Protein AF-A0A0D0DTJ0-F1 (afdb_monomer_lite)

pLDDT: mean 71.29, std 16.12, range [38.97, 93.56]

Organism: NCBI:txid930991

Foldseek 3Di:
DDFDWDADPVVRDTDTDDDPPDCCPPHHGDFQKDWDWDQDPVRDTDIFIWTWPDWDWDDDPNDIDIDTDTHTPPDPPDDPPPPDPDD

Radius of gyration: 20.76 Å; chains: 1; bounding box: 40×37×61 Å

Structure (mmCIF, N/CA/C/O backbone):
data_AF-A0A0D0DTJ0-F1
#
_entry.id   AF-A0A0D0DTJ0-F1
#
loop_
_atom_site.group_PDB
_atom_site.id
_atom_site.type_symbol
_atom_site.label_atom_id
_atom_site.label_alt_id
_atom_site.label_comp_id
_atom_site.label_asym_id
_atom_site.label_entity_id
_atom_site.label_seq_id
_atom_site.pdbx_PDB_ins_code
_atom_site.Cartn_x
_atom_site.Cartn_y
_atom_site.Cartn_z
_atom_site.occupancy
_atom_site.B_iso_or_equiv
_atom_site.auth_seq_id
_atom_site.auth_comp_id
_atom_site.auth_asym_id
_atom_site.auth_atom_id
_atom_site.pdbx_PDB_model_num
ATOM 1 N N . TYR A 1 1 ? -16.733 -0.091 11.381 1.00 63.81 1 TYR A N 1
ATOM 2 C CA . TYR A 1 1 ? -15.483 -0.584 11.996 1.00 63.81 1 TYR A CA 1
ATOM 3 C C . TYR A 1 1 ? -15.838 -1.686 12.965 1.00 63.81 1 TYR A C 1
ATOM 5 O O . TYR A 1 1 ? -16.940 -1.648 13.499 1.00 63.81 1 TYR A O 1
ATOM 13 N N . LEU A 1 2 ? -14.947 -2.652 13.181 1.00 56.50 2 LEU A N 1
ATOM 14 C CA . LEU A 1 2 ? -15.197 -3.747 14.109 1.00 56.50 2 LEU A CA 1
ATOM 15 C C . LEU A 1 2 ? -14.329 -3.549 15.352 1.00 56.50 2 LEU A C 1
ATOM 17 O O . LEU A 1 2 ? -13.102 -3.595 15.290 1.00 56.50 2 LEU A O 1
ATOM 21 N N . LYS A 1 3 ? -14.971 -3.294 16.490 1.00 70.50 3 LYS A N 1
ATOM 22 C CA . LYS A 1 3 ? -14.295 -3.252 17.786 1.00 70.50 3 LYS A CA 1
ATOM 23 C C . LYS A 1 3 ? -14.262 -4.673 18.337 1.00 70.50 3 LYS A C 1
ATOM 25 O O . LYS A 1 3 ? -15.280 -5.164 18.815 1.00 70.50 3 LYS A O 1
ATOM 30 N N . VAL A 1 4 ? -13.111 -5.330 18.251 1.00 71.19 4 VAL A N 1
ATOM 31 C CA . VAL A 1 4 ? -12.923 -6.683 18.778 1.00 71.19 4 VAL A CA 1
ATOM 32 C C . VAL A 1 4 ? -12.187 -6.595 20.099 1.00 71.19 4 VAL A C 1
ATOM 34 O O . VAL A 1 4 ? -11.103 -6.026 20.187 1.00 71.19 4 VAL A O 1
ATOM 37 N N . ASN A 1 5 ? -12.765 -7.185 21.135 1.00 76.19 5 ASN A N 1
ATOM 38 C CA . ASN A 1 5 ? -12.068 -7.375 22.394 1.00 76.19 5 ASN A CA 1
ATOM 39 C C . ASN A 1 5 ? -11.511 -8.793 22.418 1.00 76.19 5 ASN A C 1
ATOM 41 O O . ASN A 1 5 ? -12.269 -9.757 22.365 1.00 76.19 5 ASN A O 1
ATOM 45 N N . TYR A 1 6 ? -10.193 -8.913 22.503 1.00 75.56 6 TYR A N 1
ATOM 46 C CA . TYR A 1 6 ? -9.528 -10.185 22.722 1.00 75.56 6 TYR A CA 1
ATOM 47 C C . TYR A 1 6 ? -9.093 -10.283 24.179 1.00 75.56 6 TYR A C 1
ATOM 49 O O . TYR A 1 6 ? -8.494 -9.355 24.722 1.00 75.56 6 TYR A O 1
ATOM 57 N N . LYS A 1 7 ? -9.383 -11.415 24.817 1.00 76.69 7 LYS A N 1
ATOM 58 C CA . LYS A 1 7 ? -8.925 -11.714 26.172 1.00 76.69 7 LYS A CA 1
ATOM 59 C C . LYS A 1 7 ? -7.893 -12.829 26.095 1.00 76.69 7 LYS A C 1
ATOM 61 O O . LYS A 1 7 ? -8.210 -13.927 25.651 1.00 76.69 7 LYS A O 1
ATOM 66 N N . SER A 1 8 ? -6.667 -12.553 26.531 1.00 72.69 8 SER A N 1
A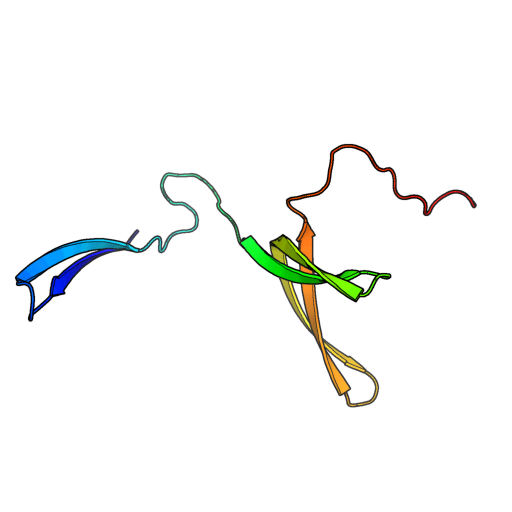TOM 67 C CA . SER A 1 8 ? -5.649 -13.600 26.647 1.00 72.69 8 SER A CA 1
ATOM 68 C C . SER A 1 8 ? -6.010 -14.536 27.799 1.00 72.69 8 SER A C 1
ATOM 70 O O . SER A 1 8 ? -6.226 -14.066 28.910 1.00 72.69 8 SER A O 1
ATOM 72 N N . THR A 1 9 ? -6.054 -15.847 27.574 1.00 81.00 9 THR A N 1
ATOM 73 C CA . THR A 1 9 ? -6.297 -16.843 28.636 1.00 81.00 9 THR A CA 1
ATOM 74 C C . THR A 1 9 ? -5.077 -17.077 29.529 1.00 81.00 9 THR A C 1
ATOM 76 O O . THR A 1 9 ? -5.206 -17.655 30.602 1.00 81.00 9 THR A O 1
ATOM 79 N N . ILE A 1 10 ? -3.901 -16.600 29.110 1.00 78.06 10 ILE A N 1
ATOM 80 C CA . ILE A 1 10 ? -2.642 -16.736 29.853 1.00 78.06 10 ILE A CA 1
ATOM 81 C C . ILE A 1 10 ? -2.433 -15.524 30.765 1.00 78.06 10 ILE A C 1
ATOM 83 O O . ILE A 1 10 ? -2.142 -15.671 31.947 1.00 78.06 10 ILE A O 1
ATOM 87 N N . THR A 1 11 ? -2.602 -14.307 30.235 1.00 84.44 11 THR A N 1
ATOM 88 C CA . THR A 1 11 ? -2.369 -13.067 31.001 1.00 84.44 11 THR A CA 1
ATOM 89 C C . THR A 1 11 ? -3.649 -12.451 31.558 1.00 84.44 11 THR A C 1
ATOM 91 O O . THR A 1 11 ? -3.570 -11.476 32.301 1.00 84.44 11 THR A O 1
ATOM 94 N N . TRP A 1 12 ? -4.822 -12.970 31.173 1.00 80.75 12 TRP A N 1
ATOM 95 C CA . TRP A 1 12 ? -6.163 -12.469 31.519 1.00 80.75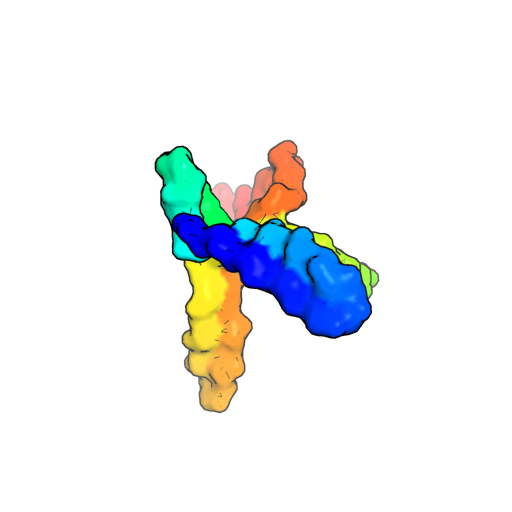 12 TRP A CA 1
ATOM 96 C C . TRP A 1 12 ? -6.422 -10.997 31.168 1.00 80.75 12 TRP A C 1
ATOM 98 O O . TRP A 1 12 ? -7.470 -10.446 31.511 1.00 80.75 12 TRP A O 1
ATOM 108 N N . LYS A 1 13 ? -5.506 -10.371 30.420 1.00 80.25 13 LYS A N 1
ATOM 109 C CA . LYS A 1 13 ? -5.620 -8.994 29.948 1.00 80.2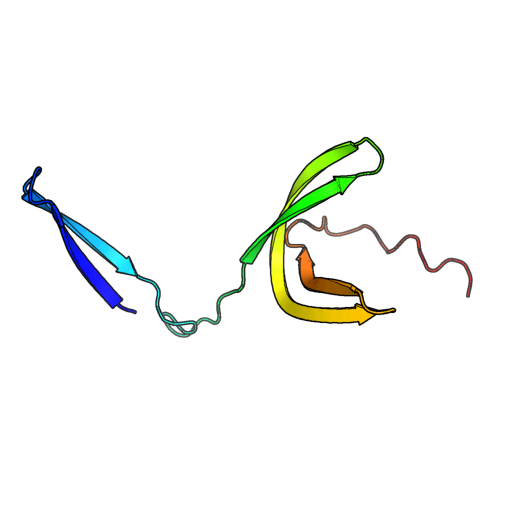5 13 LYS A CA 1
ATOM 110 C C . LYS A 1 13 ? -6.592 -8.915 28.777 1.00 80.25 13 LYS A C 1
ATOM 112 O O . LYS A 1 13 ? -6.556 -9.744 27.864 1.00 80.25 13 LYS A O 1
ATOM 117 N N . LEU A 1 14 ? -7.432 -7.886 28.815 1.00 76.94 14 LEU A N 1
ATOM 118 C CA . LEU A 1 14 ? -8.320 -7.518 27.723 1.00 76.94 14 LEU A CA 1
ATOM 119 C C . LEU A 1 14 ? -7.592 -6.528 26.810 1.00 76.94 14 LEU A C 1
ATOM 121 O O . LEU A 1 14 ? -7.226 -5.437 27.241 1.00 76.94 14 LEU A O 1
ATOM 125 N N . ALA A 1 15 ? -7.386 -6.916 25.559 1.00 71.75 15 ALA A N 1
ATOM 126 C CA . ALA A 1 15 ? -6.869 -6.053 24.514 1.00 71.75 15 ALA A CA 1
ATOM 127 C C . ALA A 1 15 ? -8.008 -5.729 23.549 1.00 71.75 15 ALA A C 1
ATOM 129 O O . ALA A 1 15 ? -8.588 -6.615 22.920 1.00 71.75 15 ALA A O 1
ATOM 130 N N . THR A 1 16 ? -8.340 -4.450 23.431 1.00 71.56 16 THR A N 1
ATOM 131 C CA . THR A 1 16 ? -9.295 -3.989 22.429 1.00 71.56 16 THR A CA 1
ATOM 132 C C . THR A 1 16 ? -8.550 -3.675 21.146 1.00 71.56 16 THR A C 1
ATOM 134 O O . THR A 1 16 ? -7.793 -2.708 21.082 1.00 71.56 16 THR A O 1
ATOM 137 N N . ASN A 1 17 ? -8.790 -4.479 20.117 1.00 62.84 17 ASN A N 1
ATOM 138 C CA . ASN A 1 17 ? -8.323 -4.197 18.777 1.00 62.84 17 A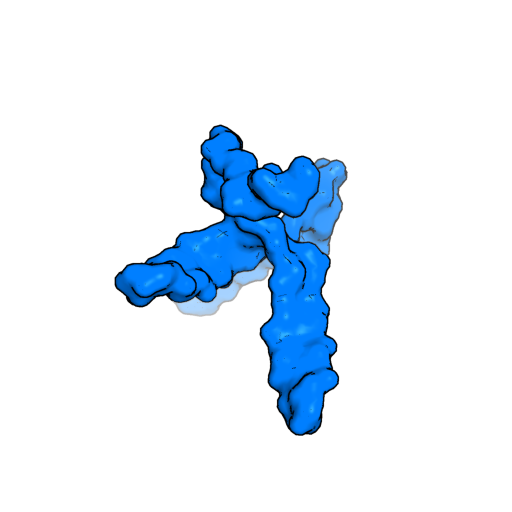SN A CA 1
ATOM 139 C C . ASN A 1 17 ? -9.459 -3.577 17.959 1.00 62.84 17 ASN A C 1
ATOM 141 O O . ASN A 1 17 ? -10.533 -4.155 17.781 1.00 62.84 17 ASN A O 1
ATOM 145 N N . TYR A 1 18 ? -9.216 -2.372 17.461 1.00 63.25 18 TYR A N 1
ATOM 146 C CA . TYR A 1 18 ? -10.113 -1.717 16.525 1.00 63.25 18 TYR A CA 1
ATOM 147 C C . TYR A 1 18 ? -9.709 -2.152 15.122 1.00 63.25 18 TYR A C 1
ATOM 149 O O . TYR A 1 18 ? -8.888 -1.506 14.472 1.00 63.25 18 TYR A O 1
ATOM 157 N N . LEU A 1 19 ? -10.280 -3.265 14.663 1.00 59.09 19 LEU A N 1
ATOM 158 C CA . LEU A 1 19 ? -10.077 -3.735 13.302 1.00 59.09 19 LEU A CA 1
ATOM 159 C C . LEU A 1 19 ? -10.821 -2.788 12.345 1.00 59.09 19 LEU A C 1
ATOM 161 O O . LEU A 1 19 ? -12.043 -2.586 12.404 1.00 59.09 19 LEU A O 1
ATOM 165 N N . ARG A 1 20 ? -10.037 -2.121 11.496 1.00 59.72 20 ARG A N 1
ATOM 166 C CA . ARG A 1 20 ? -10.456 -0.996 10.649 1.00 59.72 20 ARG A CA 1
ATOM 167 C C . ARG A 1 20 ? -11.098 -1.502 9.354 1.00 59.72 20 ARG A C 1
ATOM 169 O O . ARG A 1 20 ? -10.552 -1.358 8.274 1.00 59.72 20 ARG A O 1
ATOM 176 N N . CYS A 1 21 ? -12.272 -2.116 9.479 1.00 51.81 21 CYS A N 1
ATOM 177 C CA . CYS A 1 21 ? -12.967 -2.811 8.386 1.00 51.81 21 CYS A CA 1
ATOM 178 C C . CYS A 1 21 ? -13.846 -1.907 7.483 1.00 51.81 21 CYS A C 1
ATOM 180 O O . CYS A 1 21 ? -14.836 -2.392 6.950 1.00 51.81 21 CYS A O 1
ATOM 182 N N . ASN A 1 22 ? -13.592 -0.594 7.367 1.00 52.38 22 ASN A N 1
ATOM 183 C CA . ASN A 1 22 ? -14.404 0.297 6.514 1.00 52.38 22 ASN A CA 1
ATOM 184 C C . ASN A 1 22 ? -13.531 1.366 5.826 1.00 52.38 22 ASN A C 1
ATOM 186 O O . ASN A 1 22 ? -12.875 2.131 6.527 1.00 52.38 22 ASN A O 1
ATOM 190 N N . GLN A 1 23 ? -13.582 1.452 4.488 1.00 53.09 23 GLN A N 1
ATOM 191 C CA . GLN A 1 23 ? -12.935 2.501 3.674 1.00 53.09 23 GLN A CA 1
ATOM 192 C C . GLN A 1 23 ? -13.496 3.909 3.920 1.00 53.09 23 GLN A C 1
ATOM 194 O O . GLN A 1 23 ? -12.866 4.886 3.535 1.00 53.09 23 GLN A O 1
ATOM 199 N N . ASN A 1 24 ? -14.667 4.012 4.552 1.00 53.59 24 ASN A N 1
ATOM 200 C CA . ASN A 1 24 ? -15.294 5.251 4.993 1.00 53.59 24 ASN A CA 1
ATOM 201 C C . ASN A 1 24 ? -15.363 5.296 6.530 1.00 53.59 24 ASN A C 1
ATOM 203 O O . ASN A 1 24 ? -16.422 5.465 7.142 1.00 53.59 24 ASN A O 1
ATOM 207 N N . PHE A 1 25 ? -14.228 5.050 7.183 1.00 55.50 25 PHE A N 1
ATOM 208 C CA . PHE A 1 25 ? -14.098 5.189 8.629 1.00 55.50 25 PHE A CA 1
ATOM 209 C C . PHE A 1 25 ? -14.211 6.679 8.988 1.00 55.50 25 PHE A C 1
ATOM 211 O O . PHE A 1 25 ? -13.279 7.442 8.774 1.00 55.50 25 PHE A O 1
ATOM 218 N N . HIS A 1 26 ? -15.379 7.097 9.491 1.00 56.09 26 HIS A N 1
ATOM 219 C CA . HIS A 1 26 ? -15.722 8.500 9.781 1.00 56.09 26 HIS A CA 1
ATOM 220 C C . HIS A 1 26 ? -15.797 9.435 8.556 1.00 56.09 26 HIS A C 1
ATOM 222 O O . HIS A 1 26 ? -15.428 10.601 8.658 1.00 56.09 26 HIS A O 1
ATOM 228 N N . GLY A 1 27 ? -16.285 8.969 7.400 1.00 54.56 27 GLY A N 1
ATOM 229 C CA . GLY A 1 27 ? -16.543 9.871 6.262 1.00 54.56 27 GLY A CA 1
ATOM 230 C C . GLY A 1 27 ? -15.316 10.209 5.401 1.00 54.56 27 GLY A C 1
ATOM 231 O O . GLY A 1 27 ? -15.402 11.090 4.552 1.00 54.56 27 GLY A O 1
ATOM 232 N N . HIS A 1 28 ? -14.186 9.530 5.615 1.00 49.97 28 HIS A N 1
ATOM 233 C CA . HIS A 1 28 ? -12.931 9.787 4.911 1.00 49.97 28 HIS A CA 1
ATOM 234 C C . HIS A 1 28 ? -12.486 8.548 4.115 1.00 49.97 28 HIS A C 1
ATOM 236 O O . HIS A 1 28 ? -12.322 7.480 4.701 1.00 49.97 28 HIS A O 1
ATOM 242 N N . LYS A 1 29 ? -12.275 8.704 2.795 1.00 55.44 29 LYS A N 1
ATOM 243 C CA . LYS A 1 29 ? -11.708 7.684 1.883 1.00 55.44 29 LYS A CA 1
ATOM 244 C C . LYS A 1 29 ? -10.253 7.391 2.243 1.00 55.44 29 LYS A C 1
ATOM 246 O O . LYS A 1 29 ? -9.471 8.328 2.190 1.00 55.44 29 LYS A O 1
ATOM 251 N N . HIS A 1 30 ? -9.862 6.145 2.508 1.00 60.88 30 HIS A N 1
ATOM 252 C CA . HIS A 1 30 ? -8.445 5.793 2.727 1.00 60.88 30 HIS A CA 1
ATOM 253 C C . HIS A 1 30 ? -8.161 4.300 2.459 1.00 60.88 30 HIS A C 1
ATOM 255 O O . HIS A 1 30 ? -9.010 3.473 2.786 1.00 60.88 30 HIS A O 1
ATOM 261 N N . TYR A 1 31 ? -6.947 3.847 2.110 1.00 60.88 31 TYR A N 1
ATOM 262 C CA . TYR A 1 31 ? -6.053 4.088 0.954 1.00 60.88 31 TYR A CA 1
ATOM 263 C C . TYR A 1 31 ? -5.195 2.810 0.838 1.00 60.88 31 TYR A C 1
ATOM 265 O O . TYR A 1 31 ? -4.695 2.318 1.852 1.00 60.88 31 TYR A O 1
ATOM 273 N N . ASP A 1 32 ? -5.037 2.279 -0.372 1.00 68.31 32 ASP A N 1
ATOM 274 C CA . ASP A 1 32 ? -4.383 1.008 -0.710 1.00 68.31 32 ASP A CA 1
ATOM 275 C C . ASP A 1 32 ? -2.845 1.067 -0.582 1.00 68.31 32 ASP A C 1
ATOM 277 O O . ASP A 1 32 ? -2.105 0.810 -1.525 1.00 68.31 32 ASP A O 1
ATOM 281 N N . CYS A 1 33 ? -2.310 1.488 0.562 1.00 77.12 33 CYS A N 1
ATOM 282 C CA . CYS A 1 33 ? -0.865 1.642 0.704 1.00 77.12 33 CYS A CA 1
ATOM 283 C C . CYS A 1 33 ? -0.149 0.277 0.736 1.00 77.12 33 CYS A C 1
ATOM 285 O O . CYS A 1 33 ? -0.487 -0.590 1.542 1.00 77.12 33 CYS A O 1
ATOM 287 N N . ALA A 1 34 ? 0.891 0.111 -0.079 1.00 82.00 34 ALA A N 1
ATOM 288 C CA . ALA A 1 34 ? 1.760 -1.063 -0.109 1.00 82.00 34 ALA A CA 1
ATOM 289 C C . ALA A 1 34 ? 3.230 -0.659 0.081 1.00 82.00 34 ALA A C 1
ATOM 291 O O . ALA A 1 34 ? 3.622 0.466 -0.222 1.00 82.00 34 ALA A O 1
ATOM 292 N N . LEU A 1 35 ? 4.059 -1.579 0.580 1.00 86.50 35 LEU A N 1
ATOM 293 C CA . LEU A 1 35 ? 5.514 -1.420 0.624 1.00 86.50 35 LEU A CA 1
ATOM 294 C C . LEU A 1 35 ? 6.119 -2.250 -0.506 1.00 86.50 35 LEU A C 1
ATOM 296 O O . LEU A 1 35 ? 6.038 -3.477 -0.472 1.00 86.50 35 LEU A O 1
ATOM 300 N N . ILE A 1 36 ? 6.743 -1.597 -1.483 1.00 86.44 36 ILE A N 1
ATOM 301 C CA . ILE A 1 36 ? 7.407 -2.291 -2.592 1.00 86.44 36 ILE A CA 1
ATOM 302 C C . ILE A 1 36 ? 8.921 -2.228 -2.438 1.00 86.44 36 ILE A C 1
ATOM 304 O O . ILE A 1 36 ? 9.468 -1.276 -1.876 1.00 86.44 36 ILE A O 1
ATOM 308 N N . ARG A 1 37 ? 9.605 -3.245 -2.964 1.00 87.38 37 ARG A N 1
ATOM 309 C CA . ARG A 1 37 ? 11.065 -3.290 -3.063 1.00 87.38 37 ARG A CA 1
ATOM 310 C C . ARG A 1 37 ? 11.462 -3.091 -4.513 1.00 87.38 37 ARG A C 1
ATOM 312 O O . ARG A 1 37 ? 11.036 -3.838 -5.382 1.00 87.38 37 ARG A O 1
ATOM 319 N N . THR A 1 38 ? 12.295 -2.090 -4.749 1.00 81.38 38 THR A N 1
ATOM 320 C CA . THR A 1 38 ? 12.857 -1.791 -6.066 1.00 81.38 38 THR A CA 1
ATOM 321 C C . THR A 1 38 ? 14.365 -2.005 -6.035 1.00 81.38 38 THR A C 1
ATOM 323 O O . THR A 1 38 ? 15.032 -1.678 -5.048 1.00 81.38 38 THR A O 1
ATOM 326 N N . HIS A 1 39 ? 14.902 -2.566 -7.115 1.00 81.62 39 HIS A N 1
ATOM 327 C CA . HIS A 1 39 ? 16.338 -2.675 -7.339 1.00 81.62 39 HIS A CA 1
ATOM 328 C C . HIS A 1 39 ? 16.764 -1.505 -8.227 1.00 81.62 39 HIS A C 1
ATOM 330 O O . HIS A 1 39 ? 16.265 -1.3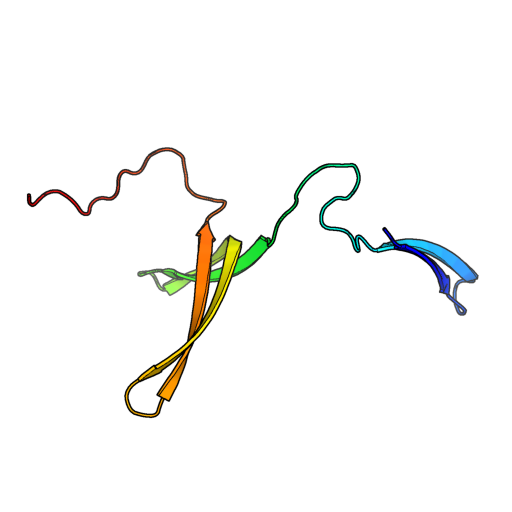69 -9.341 1.00 81.62 39 HIS A O 1
ATOM 336 N N . ASN A 1 40 ? 17.641 -0.630 -7.730 1.00 70.38 40 ASN A N 1
ATOM 337 C CA . ASN A 1 40 ? 18.183 0.458 -8.546 1.00 70.38 40 ASN A CA 1
ATOM 338 C C . ASN A 1 40 ? 19.431 0.014 -9.332 1.00 70.38 40 ASN A C 1
ATOM 340 O O . ASN A 1 40 ? 19.995 -1.049 -9.072 1.00 70.38 40 ASN A O 1
ATOM 344 N N . TRP A 1 41 ? 19.884 0.856 -10.269 1.00 65.19 41 TRP A N 1
ATOM 345 C CA . TRP A 1 41 ? 21.048 0.599 -11.136 1.00 65.19 41 TRP A CA 1
ATOM 346 C C . TRP A 1 41 ? 22.333 0.231 -10.370 1.00 65.19 41 TRP A C 1
ATOM 348 O O . TRP A 1 41 ? 23.156 -0.536 -10.856 1.00 65.19 41 TRP A O 1
ATOM 358 N N . HIS A 1 42 ? 22.485 0.713 -9.134 1.00 70.12 42 HIS A N 1
ATOM 359 C CA . HIS A 1 42 ? 23.629 0.412 -8.267 1.00 70.12 42 HIS A CA 1
ATOM 360 C C . HIS A 1 42 ? 23.409 -0.812 -7.358 1.00 70.12 42 HIS A C 1
ATOM 362 O O . HIS A 1 42 ? 24.095 -0.944 -6.345 1.00 70.12 42 HIS A O 1
ATOM 368 N N . GLN A 1 43 ? 22.434 -1.676 -7.672 1.00 60.81 43 GLN A N 1
ATOM 369 C CA . GLN A 1 43 ? 22.055 -2.872 -6.902 1.00 60.81 43 GLN A CA 1
ATOM 370 C C . GLN A 1 43 ? 21.674 -2.606 -5.435 1.00 60.81 43 GLN A C 1
ATOM 372 O O . GLN A 1 43 ? 21.602 -3.529 -4.623 1.00 60.81 43 GLN A O 1
ATOM 377 N N . ARG A 1 44 ? 21.366 -1.358 -5.065 1.00 72.50 44 ARG A N 1
ATOM 378 C CA . ARG A 1 44 ? 20.831 -1.063 -3.735 1.00 72.50 44 ARG A CA 1
ATOM 379 C C . ARG A 1 44 ? 19.332 -1.336 -3.734 1.00 72.50 44 ARG A C 1
ATOM 381 O O . ARG A 1 44 ? 18.585 -0.772 -4.534 1.00 72.50 44 ARG A O 1
ATOM 388 N N . VAL A 1 45 ? 18.897 -2.187 -2.808 1.00 79.12 45 VAL A N 1
ATOM 389 C CA . VAL A 1 45 ? 17.475 -2.427 -2.544 1.00 79.12 45 VAL A CA 1
ATOM 390 C C . VAL A 1 45 ? 16.905 -1.190 -1.864 1.00 79.12 45 VAL A C 1
ATOM 392 O O . VAL A 1 45 ? 17.302 -0.845 -0.751 1.00 79.12 45 VAL A O 1
ATOM 395 N N . LYS A 1 46 ? 15.960 -0.526 -2.525 1.00 81.69 46 LYS A N 1
ATOM 396 C CA . LYS A 1 46 ? 15.181 0.563 -1.936 1.00 81.69 46 LYS A CA 1
ATOM 397 C C . LYS A 1 46 ? 13.763 0.064 -1.692 1.00 81.69 46 LYS A C 1
ATOM 399 O O . LYS A 1 46 ? 13.086 -0.350 -2.632 1.00 81.69 46 LYS A O 1
ATOM 404 N N . SER A 1 47 ? 13.328 0.106 -0.435 1.00 85.00 47 SER A N 1
ATOM 405 C CA . SER A 1 47 ? 11.921 -0.107 -0.082 1.00 85.00 47 SER A CA 1
ATOM 406 C C . SER A 1 47 ? 11.220 1.247 -0.038 1.00 85.00 47 SER A C 1
ATOM 408 O O . SER A 1 47 ? 11.776 2.191 0.518 1.00 85.00 47 SER A O 1
ATOM 410 N N . THR A 1 48 ? 10.043 1.359 -0.639 1.00 84.75 48 THR A N 1
ATOM 411 C CA . THR A 1 48 ? 9.278 2.613 -0.687 1.00 84.75 48 THR A CA 1
ATOM 412 C C . THR A 1 48 ? 7.800 2.316 -0.560 1.00 84.75 48 THR A C 1
ATOM 414 O O . THR A 1 48 ? 7.324 1.265 -1.007 1.00 84.75 48 THR A O 1
ATOM 417 N N . PHE A 1 49 ? 7.088 3.218 0.105 1.00 86.12 49 PHE A N 1
ATOM 418 C CA . PHE A 1 49 ? 5.653 3.090 0.221 1.00 86.12 49 PHE A CA 1
ATOM 419 C C . PHE A 1 49 ? 4.968 3.677 -1.013 1.00 86.12 49 PHE A C 1
ATOM 421 O O . PHE A 1 49 ? 5.359 4.714 -1.553 1.00 86.12 49 PHE A O 1
ATOM 428 N N . VAL A 1 50 ? 3.918 3.002 -1.459 1.00 86.56 50 VAL A N 1
ATOM 429 C CA . VAL A 1 50 ? 3.148 3.369 -2.644 1.00 86.56 50 VAL A CA 1
ATOM 430 C C . VAL A 1 50 ? 1.664 3.291 -2.345 1.00 86.56 50 VAL A C 1
ATOM 432 O O . VAL A 1 50 ? 1.254 2.514 -1.492 1.00 86.56 50 VAL A O 1
ATOM 435 N N . HIS A 1 51 ? 0.860 4.055 -3.069 1.00 85.88 51 HIS A N 1
ATOM 436 C CA . HIS A 1 51 ? -0.561 3.785 -3.217 1.00 85.88 51 HIS A CA 1
ATOM 437 C C . HIS A 1 51 ? -0.739 2.763 -4.334 1.00 85.88 51 HIS A C 1
ATOM 439 O O . HIS A 1 51 ? -0.401 3.027 -5.485 1.00 85.88 51 HIS A O 1
ATOM 445 N N . LEU A 1 52 ? -1.247 1.589 -4.003 1.00 83.00 52 LEU A N 1
ATOM 446 C CA . LEU A 1 52 ? -1.619 0.573 -4.965 1.00 83.00 52 LEU A CA 1
ATOM 447 C C . LEU A 1 52 ? -2.940 0.958 -5.622 1.00 83.00 52 LEU A C 1
ATOM 449 O O . LEU A 1 52 ? -3.972 1.009 -4.977 1.00 83.00 52 LEU A O 1
ATOM 453 N N . HIS A 1 53 ? -2.930 1.198 -6.922 1.00 80.31 53 HIS A N 1
ATOM 454 C CA . HIS A 1 53 ? -4.164 1.450 -7.656 1.00 80.31 53 HIS A CA 1
ATOM 455 C C . HIS A 1 53 ? -4.798 0.158 -8.150 1.00 80.31 53 HIS A C 1
ATOM 457 O O . HIS A 1 53 ? -6.019 0.027 -8.137 1.00 80.31 53 HIS A O 1
ATOM 463 N N . PHE A 1 54 ? -3.976 -0.779 -8.630 1.00 79.56 54 PHE A N 1
ATOM 464 C CA . PHE A 1 54 ? -4.476 -1.982 -9.282 1.00 79.56 54 PHE A CA 1
ATOM 465 C C . PHE A 1 54 ? -3.421 -3.091 -9.329 1.00 79.56 54 PHE A C 1
ATOM 467 O O . PHE A 1 54 ? -2.230 -2.802 -9.395 1.00 79.56 54 PHE A O 1
ATOM 474 N N . MET A 1 55 ? -3.847 -4.353 -9.345 1.00 85.62 55 MET A N 1
ATOM 475 C CA . MET A 1 55 ? -2.996 -5.523 -9.601 1.00 85.62 55 MET A CA 1
ATOM 476 C C . MET A 1 55 ? -3.618 -6.346 -10.724 1.00 85.62 55 MET A C 1
ATOM 478 O O . MET A 1 55 ? -4.836 -6.512 -10.752 1.00 85.62 55 MET A O 1
ATOM 482 N N . PHE A 1 56 ? -2.803 -6.849 -11.647 1.00 85.31 56 PHE A N 1
ATOM 483 C CA . PHE A 1 56 ? -3.267 -7.639 -12.783 1.00 85.31 56 PHE A CA 1
ATOM 484 C C . PHE A 1 56 ? -2.193 -8.605 -13.280 1.00 85.31 56 PHE A C 1
ATOM 486 O O . PHE A 1 56 ? -1.000 -8.368 -13.108 1.00 85.31 56 PHE A O 1
ATOM 493 N N . CYS A 1 57 ? -2.633 -9.681 -13.926 1.00 92.00 57 CYS A N 1
ATOM 494 C CA . CYS A 1 57 ? -1.755 -10.632 -14.596 1.00 92.00 57 CYS A CA 1
ATOM 495 C C . CYS A 1 57 ? -1.830 -10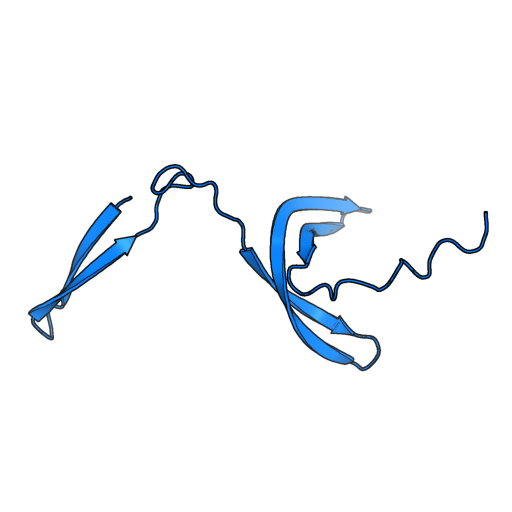.430 -16.108 1.00 92.00 57 CYS A C 1
ATOM 497 O O . CYS A 1 57 ? -2.887 -10.087 -16.641 1.00 92.00 57 CYS A O 1
ATOM 499 N N . TYR A 1 58 ? -0.716 -10.655 -16.794 1.00 92.25 58 TYR A N 1
ATOM 500 C CA . TYR A 1 58 ? -0.636 -10.541 -18.242 1.00 92.25 58 TYR A CA 1
ATOM 501 C C . TYR A 1 58 ? 0.131 -11.722 -18.837 1.00 92.25 58 TYR A C 1
ATOM 503 O O . TYR A 1 58 ? 1.258 -11.992 -18.424 1.00 92.25 58 TYR A O 1
ATOM 511 N N . ASP A 1 59 ? -0.476 -12.414 -19.803 1.00 93.56 59 ASP A N 1
ATOM 512 C CA . ASP A 1 59 ? 0.122 -13.570 -20.472 1.00 93.56 59 ASP A CA 1
ATOM 513 C C . ASP A 1 59 ? 0.828 -13.148 -21.763 1.00 93.56 59 ASP A C 1
ATOM 515 O O . ASP A 1 59 ? 0.204 -12.644 -22.699 1.00 93.56 59 ASP A O 1
ATOM 519 N N . VAL A 1 60 ? 2.136 -13.398 -21.841 1.00 90.62 60 VAL A N 1
ATOM 520 C CA . VAL A 1 60 ? 2.944 -13.144 -23.041 1.00 90.62 60 VAL A CA 1
ATOM 521 C C . VAL A 1 60 ? 3.746 -14.386 -23.374 1.00 90.62 60 VAL A C 1
ATOM 523 O O . VAL A 1 60 ? 4.551 -14.853 -22.573 1.00 90.62 60 VAL A O 1
ATOM 526 N N . GLY A 1 61 ? 3.530 -14.940 -24.570 1.00 89.75 61 GLY A N 1
ATOM 527 C CA . GLY A 1 61 ? 4.299 -16.092 -25.050 1.00 89.75 61 GLY A CA 1
ATOM 528 C C . GLY A 1 61 ? 4.163 -17.346 -24.178 1.00 89.75 61 GLY A C 1
ATOM 529 O O . GLY A 1 61 ? 5.099 -18.132 -24.108 1.00 89.75 61 GLY A O 1
ATOM 530 N N . GLY A 1 62 ? 3.028 -17.523 -23.492 1.00 91.81 62 GLY A N 1
ATOM 531 C CA . GLY A 1 62 ? 2.801 -18.648 -22.576 1.00 91.81 62 GLY A CA 1
ATOM 532 C C . GLY A 1 62 ? 3.367 -18.452 -21.165 1.00 91.81 62 GLY A C 1
ATOM 533 O O . GLY A 1 62 ? 3.318 -19.383 -20.365 1.00 91.81 62 GLY A O 1
ATOM 534 N N . HIS A 1 63 ? 3.878 -17.260 -20.845 1.00 91.12 63 HIS A N 1
ATOM 535 C CA . HIS A 1 63 ? 4.327 -16.895 -19.504 1.00 91.12 63 HIS A CA 1
ATOM 536 C C . HIS A 1 63 ? 3.418 -15.827 -18.898 1.00 91.12 63 HIS A C 1
ATOM 538 O O . HIS A 1 63 ? 3.200 -14.778 -19.505 1.00 91.12 63 HIS A O 1
ATOM 544 N N . THR A 1 64 ? 2.938 -16.080 -17.683 1.00 93.06 64 THR A N 1
ATOM 545 C CA . THR A 1 64 ? 2.145 -15.122 -16.911 1.00 93.06 64 THR A CA 1
ATOM 546 C C . THR A 1 64 ? 3.059 -14.194 -16.123 1.00 93.06 64 THR A C 1
ATOM 548 O O . THR A 1 64 ? 3.924 -14.647 -15.372 1.00 93.06 64 THR A O 1
ATOM 551 N N . VAL A 1 65 ? 2.849 -12.890 -16.269 1.00 92.88 65 VAL A N 1
ATOM 552 C CA . VAL A 1 65 ? 3.553 -11.844 -15.524 1.00 92.88 65 VAL A CA 1
ATOM 553 C C . VAL A 1 65 ? 2.572 -11.148 -14.589 1.00 92.88 65 VAL A C 1
ATOM 555 O O . VAL A 1 65 ? 1.533 -10.658 -15.028 1.00 92.88 65 VAL A O 1
ATOM 558 N N . GLU A 1 66 ? 2.913 -11.078 -13.306 1.00 91.50 66 GLU A N 1
ATOM 559 C CA . GLU A 1 66 ? 2.143 -10.356 -12.291 1.00 91.50 66 GLU A CA 1
ATOM 560 C C . GLU A 1 66 ? 2.614 -8.901 -12.214 1.00 91.50 66 GLU A C 1
ATOM 562 O O . GLU A 1 66 ? 3.802 -8.620 -12.037 1.00 91.50 66 GLU A O 1
ATOM 567 N N . LEU A 1 67 ? 1.681 -7.963 -12.353 1.00 89.19 67 LEU A N 1
ATOM 568 C CA . LEU A 1 67 ? 1.948 -6.532 -12.407 1.00 89.19 67 LEU A CA 1
ATOM 569 C C . LEU A 1 67 ? 1.065 -5.778 -11.414 1.00 89.19 67 LEU A C 1
ATOM 571 O O . LEU A 1 67 ? -0.079 -6.143 -11.146 1.00 89.19 67 LEU A O 1
ATOM 575 N N . ALA A 1 68 ? 1.599 -4.681 -10.885 1.00 88.38 68 ALA A N 1
ATOM 576 C CA . ALA A 1 68 ? 0.880 -3.774 -10.004 1.00 88.38 68 ALA A CA 1
ATOM 577 C C . ALA A 1 68 ? 1.039 -2.334 -10.498 1.00 88.38 68 ALA A C 1
ATOM 579 O O . ALA A 1 68 ? 2.156 -1.846 -10.673 1.00 88.38 68 ALA A O 1
ATOM 580 N N . LEU A 1 69 ? -0.084 -1.646 -10.698 1.00 85.94 69 LEU A N 1
ATOM 581 C CA . LEU A 1 69 ? -0.118 -0.212 -10.936 1.00 85.94 69 LEU A CA 1
ATOM 582 C C . LEU A 1 69 ? -0.092 0.500 -9.589 1.00 85.94 69 LEU A C 1
ATOM 584 O O . LEU A 1 69 ? -1.015 0.365 -8.783 1.00 85.94 69 LEU A O 1
ATOM 588 N N . VAL A 1 70 ? 0.965 1.265 -9.352 1.00 87.75 70 VAL A N 1
ATOM 589 C CA . VAL A 1 70 ? 1.216 1.926 -8.075 1.00 87.75 70 VAL A CA 1
ATOM 590 C C . VAL A 1 70 ? 1.627 3.380 -8.295 1.00 87.75 70 VAL A C 1
ATOM 592 O O . VAL A 1 70 ? 2.350 3.685 -9.240 1.00 87.75 70 VAL A O 1
ATOM 595 N N . THR A 1 71 ? 1.207 4.270 -7.402 1.00 85.88 71 THR A N 1
ATOM 596 C CA . THR A 1 71 ? 1.711 5.645 -7.322 1.00 85.88 71 THR A CA 1
ATOM 597 C C . THR A 1 71 ? 2.660 5.747 -6.143 1.00 85.88 71 THR A C 1
ATOM 599 O O . THR A 1 71 ? 2.286 5.459 -5.006 1.00 85.88 71 THR A O 1
ATOM 602 N N . TYR A 1 72 ? 3.897 6.163 -6.398 1.00 84.56 72 TYR A N 1
ATOM 603 C CA . TYR A 1 72 ? 4.882 6.372 -5.342 1.00 84.56 72 TYR A CA 1
ATOM 604 C C . TYR A 1 72 ? 4.423 7.456 -4.372 1.00 84.56 72 TYR A C 1
ATOM 606 O O . TYR A 1 72 ? 3.966 8.517 -4.791 1.00 84.56 72 TYR A O 1
ATOM 614 N N . MET A 1 73 ? 4.574 7.200 -3.073 1.00 78.44 73 MET A N 1
ATOM 615 C CA . MET A 1 73 ? 4.292 8.209 -2.048 1.00 78.44 73 MET A CA 1
ATOM 616 C C . MET A 1 73 ? 5.511 9.083 -1.732 1.00 78.44 73 MET A C 1
ATOM 618 O O . MET A 1 73 ? 5.345 10.179 -1.209 1.00 78.44 73 MET A O 1
ATOM 622 N N . ASP A 1 74 ? 6.716 8.634 -2.102 1.00 68.69 74 ASP A N 1
ATOM 623 C CA . ASP A 1 74 ? 7.989 9.294 -1.775 1.00 68.69 74 ASP A CA 1
ATOM 624 C C . ASP A 1 74 ? 8.570 10.130 -2.938 1.00 68.69 74 ASP A C 1
ATOM 626 O O . ASP A 1 74 ? 9.789 10.304 -3.019 1.00 68.69 74 ASP A O 1
ATOM 630 N N . VAL A 1 75 ? 7.754 10.604 -3.887 1.00 59.56 75 VAL A N 1
ATOM 631 C CA . VAL A 1 75 ? 8.268 11.430 -4.997 1.00 59.56 75 VAL A CA 1
ATOM 632 C C . VAL A 1 75 ? 8.650 12.810 -4.442 1.00 59.56 75 VAL A C 1
ATOM 634 O O . VAL A 1 75 ? 7.764 13.521 -3.968 1.00 59.56 75 VAL A O 1
ATOM 637 N N . PRO A 1 76 ? 9.930 13.234 -4.475 1.00 50.00 76 PRO A N 1
ATOM 638 C CA . PRO A 1 76 ? 10.256 14.617 -4.160 1.00 50.00 76 PRO A CA 1
ATOM 639 C C . PRO A 1 76 ? 9.562 15.526 -5.179 1.00 50.00 76 PRO A C 1
ATOM 641 O O . PRO A 1 76 ? 9.676 15.310 -6.386 1.00 50.00 76 PRO A O 1
ATOM 644 N N . ASN A 1 77 ? 8.836 16.537 -4.695 1.00 46.97 77 ASN A N 1
ATOM 645 C CA . ASN A 1 77 ? 8.252 17.579 -5.534 1.00 46.97 77 ASN A CA 1
ATOM 646 C C . ASN A 1 77 ? 9.376 18.228 -6.359 1.00 46.97 77 ASN A C 1
ATOM 648 O O . ASN A 1 77 ? 10.147 19.023 -5.827 1.00 46.97 77 ASN A O 1
ATOM 652 N N . GLY A 1 78 ? 9.480 17.874 -7.640 1.00 45.12 78 GLY A N 1
ATOM 653 C CA . GLY A 1 78 ? 10.469 18.443 -8.555 1.00 45.12 78 GLY A CA 1
ATOM 654 C C . GLY A 1 78 ? 11.587 17.487 -8.964 1.00 45.12 78 GLY A C 1
ATOM 655 O O . GLY A 1 78 ? 12.746 17.675 -8.618 1.00 45.12 78 GLY A O 1
ATOM 656 N N . ALA A 1 79 ? 11.252 16.527 -9.816 1.00 39.88 79 ALA A N 1
ATOM 657 C CA . ALA A 1 79 ? 12.091 16.215 -10.964 1.00 39.88 79 ALA A CA 1
ATOM 658 C C . ALA A 1 79 ? 11.132 15.992 -12.130 1.00 39.88 79 ALA A C 1
ATOM 660 O O . ALA A 1 79 ? 10.408 14.998 -12.165 1.00 39.88 79 ALA A O 1
ATOM 661 N N . GLN A 1 80 ? 11.064 16.967 -13.039 1.00 43.69 80 GLN A N 1
ATOM 662 C CA . GLN A 1 80 ? 10.470 16.744 -14.349 1.00 43.69 80 GLN A CA 1
ATOM 663 C C . GLN A 1 80 ? 11.045 15.444 -14.907 1.00 43.69 80 GLN A C 1
ATOM 665 O O . GLN A 1 80 ? 12.251 15.203 -14.815 1.00 43.69 80 GLN A O 1
ATOM 670 N N . HIS A 1 81 ? 10.165 14.618 -15.460 1.00 40.88 81 HIS A N 1
ATOM 671 C CA . HIS A 1 81 ? 10.527 13.547 -16.369 1.00 40.88 81 HIS A CA 1
ATOM 672 C C . HIS A 1 81 ? 11.647 14.051 -17.296 1.00 40.88 81 HIS A C 1
ATOM 674 O O . HIS A 1 81 ? 11.416 14.894 -18.158 1.00 40.88 81 HIS A O 1
ATOM 680 N N . MET A 1 82 ? 12.873 13.554 -17.122 1.00 47.28 82 MET A N 1
ATOM 681 C CA . MET A 1 82 ? 13.983 13.751 -18.066 1.00 47.28 82 MET A CA 1
ATOM 682 C C . MET A 1 82 ? 13.788 12.872 -19.318 1.00 47.28 82 MET A C 1
ATOM 684 O O . MET A 1 82 ? 14.731 12.298 -19.848 1.00 47.28 82 MET A O 1
ATOM 688 N N . LEU A 1 83 ? 12.543 12.739 -19.765 1.00 45.34 83 LEU A N 1
ATOM 689 C CA . LEU A 1 83 ? 12.104 11.972 -20.924 1.00 45.34 83 LEU A CA 1
ATOM 690 C C . LEU A 1 83 ? 10.965 12.759 -21.578 1.00 45.34 83 LEU A C 1
ATOM 692 O O . LEU A 1 83 ? 9.808 12.375 -21.475 1.00 45.34 83 LEU A O 1
ATOM 696 N N . ASP A 1 84 ? 11.318 13.927 -22.111 1.00 42.41 84 ASP A N 1
ATOM 697 C CA . ASP A 1 84 ? 10.653 14.591 -23.243 1.00 42.41 84 ASP A CA 1
ATOM 698 C C . ASP A 1 84 ? 11.521 15.786 -23.667 1.00 42.41 84 ASP A C 1
ATOM 700 O O . ASP A 1 84 ? 11.232 16.950 -23.395 1.00 42.41 84 ASP A O 1
ATOM 704 N N . LYS A 1 85 ? 12.686 15.485 -24.251 1.00 41.03 85 LYS A N 1
ATOM 705 C CA . LYS A 1 85 ? 13.539 16.495 -24.897 1.00 41.03 85 LYS A CA 1
ATOM 706 C C . LYS A 1 85 ? 13.626 16.353 -26.415 1.00 41.03 85 LYS A C 1
ATOM 708 O O . LYS A 1 85 ? 14.329 17.152 -27.016 1.00 41.03 85 LYS A O 1
ATOM 713 N N . ASP A 1 86 ? 12.878 15.426 -27.011 1.00 43.84 86 ASP A N 1
ATOM 714 C CA . ASP A 1 86 ? 12.899 15.183 -28.458 1.00 43.84 86 ASP A CA 1
ATOM 715 C C . ASP A 1 86 ? 11.483 15.140 -29.062 1.00 43.84 86 ASP A C 1
ATOM 717 O O . ASP A 1 86 ? 11.090 14.160 -29.696 1.00 43.84 86 ASP A O 1
ATOM 721 N N . LEU A 1 87 ? 10.726 16.228 -28.878 1.00 38.97 87 LEU A N 1
ATOM 722 C CA . LEU A 1 87 ? 9.622 16.614 -29.765 1.00 38.97 87 LEU A CA 1
ATOM 723 C C . LEU A 1 87 ? 9.783 18.075 -30.187 1.00 38.97 87 LEU A C 1
ATOM 725 O O . LEU A 1 87 ? 10.015 18.921 -29.293 1.00 38.97 87 LEU A O 1
#

Secondary structure (DSSP, 8-state):
-EEEEEE-TTT--EEEEEE---TBTTS-B---EEEEEEE-TT--EEEEEEEEEEEEEEEETTEEEEEEEEEES---S----S-----

Sequence (87 aa):
YLKVNYKSTITWKLATNYLRCNQNFHGHKHYDCALIRTHNWHQRVKSTFVHLHFMFCYDVGGHTVELALVTYMDVPNGAQHMLDKDL